Protein AF-A0A9D5XV48-F1 (afdb_monomer_lite)

Foldseek 3Di:
DPLVLLDDDPLLDLVDVVLSVLSNLLSVLLSCVLVCVVVVVFDDDLVLLVVLLVLSLLSLVLSLVLVLQLQVLCCVPVVNDVVLSVVSVVVSCCCNPPLSVVLSVLLSVCVVVVHPSVVSSVVVSVVSSCCSNPSSVVSSVVLVPDDPVVVVVSVVVSVVVCVVPPRDHRDSVSSVVSRVVD

Radius of gyration: 17.43 Å; chains: 1; bounding box: 46×34×48 Å

Structure (mmCIF, N/CA/C/O backbone):
data_AF-A0A9D5XV48-F1
#
_entry.id   AF-A0A9D5XV48-F1
#
loop_
_atom_site.group_PDB
_atom_site.id
_atom_site.type_symbol
_atom_site.label_atom_id
_atom_site.label_alt_id
_atom_site.label_comp_id
_atom_site.label_asym_id
_atom_site.label_entity_id
_atom_site.label_seq_id
_atom_site.pdbx_PDB_ins_code
_atom_site.Cartn_x
_atom_site.Cartn_y
_atom_site.Cartn_z
_atom_site.occupancy
_atom_site.B_iso_or_equiv
_atom_site.auth_seq_id
_atom_site.auth_comp_id
_atom_site.auth_asym_id
_atom_site.auth_atom_id
_atom_site.pdbx_PDB_model_num
ATOM 1 N N . MET A 1 1 ? 6.483 -13.731 -14.725 1.00 49.56 1 MET A N 1
ATOM 2 C CA . MET A 1 1 ? 5.524 -14.239 -13.720 1.00 49.56 1 MET A CA 1
ATOM 3 C C . MET A 1 1 ? 4.184 -14.432 -14.405 1.00 49.56 1 MET A C 1
ATOM 5 O O . MET A 1 1 ? 3.891 -13.623 -15.279 1.00 49.56 1 MET A O 1
ATOM 9 N N . PRO A 1 2 ? 3.390 -15.459 -14.070 1.00 46.50 2 PRO A N 1
ATOM 10 C CA . PRO A 1 2 ? 2.008 -15.507 -14.530 1.00 46.50 2 PRO A CA 1
ATOM 11 C C . PRO A 1 2 ? 1.232 -14.328 -13.914 1.00 46.50 2 PRO A C 1
ATOM 13 O O . PRO A 1 2 ? 1.340 -14.064 -12.716 1.00 46.50 2 PRO A O 1
ATOM 16 N N . THR A 1 3 ? 0.473 -13.622 -14.749 1.00 56.59 3 THR A N 1
ATOM 17 C CA . THR A 1 3 ? -0.313 -12.405 -14.454 1.00 56.59 3 THR A CA 1
ATOM 18 C C . THR A 1 3 ? -1.345 -12.586 -13.332 1.00 56.59 3 THR A C 1
ATOM 20 O O . THR A 1 3 ? -1.673 -11.632 -12.634 1.00 56.59 3 THR A O 1
ATOM 23 N N . ASN A 1 4 ? -1.788 -13.818 -13.061 1.00 60.22 4 ASN A N 1
ATOM 24 C CA . ASN A 1 4 ? -2.808 -14.109 -12.045 1.00 60.22 4 ASN A CA 1
ATOM 25 C C . ASN A 1 4 ? -2.402 -13.750 -10.603 1.00 60.22 4 ASN A C 1
ATOM 27 O O . ASN A 1 4 ? -3.275 -13.548 -9.765 1.00 60.22 4 ASN A O 1
ATOM 31 N N . ALA A 1 5 ? -1.103 -13.677 -10.283 1.00 63.09 5 ALA A N 1
ATOM 32 C CA . ALA A 1 5 ? -0.656 -13.384 -8.916 1.00 63.09 5 ALA A CA 1
ATOM 33 C C . ALA A 1 5 ? -0.891 -11.921 -8.494 1.00 63.09 5 ALA A C 1
ATOM 35 O O . ALA A 1 5 ? -0.980 -11.655 -7.299 1.00 63.09 5 ALA A O 1
ATOM 36 N N . LEU A 1 6 ? -1.010 -11.004 -9.459 1.00 81.12 6 LEU A N 1
ATOM 37 C CA . LEU A 1 6 ? -1.266 -9.575 -9.241 1.00 81.12 6 LEU A CA 1
ATOM 38 C C . LEU A 1 6 ? -2.755 -9.216 -9.349 1.00 81.12 6 LEU A C 1
ATOM 40 O O . LEU A 1 6 ? -3.121 -8.046 -9.351 1.00 81.12 6 LEU A O 1
ATOM 44 N N . VAL A 1 7 ? -3.642 -10.202 -9.457 1.00 84.88 7 VAL A N 1
ATOM 45 C CA . VAL A 1 7 ? -5.076 -9.937 -9.552 1.00 84.88 7 VAL A CA 1
ATOM 46 C C . VAL A 1 7 ? -5.646 -9.790 -8.147 1.00 84.88 7 VAL A C 1
ATOM 48 O O . VAL A 1 7 ? -5.636 -10.735 -7.356 1.00 84.88 7 VAL A O 1
ATOM 51 N N . TRP A 1 8 ? -6.164 -8.600 -7.839 1.00 92.12 8 TRP A N 1
ATOM 52 C CA . TRP A 1 8 ? -6.949 -8.397 -6.626 1.00 92.12 8 TRP A CA 1
ATOM 53 C C . TRP A 1 8 ? -8.224 -9.247 -6.688 1.00 92.12 8 TRP A C 1
ATOM 55 O O . TRP A 1 8 ? -8.909 -9.278 -7.712 1.00 92.12 8 TRP A O 1
ATOM 65 N N . 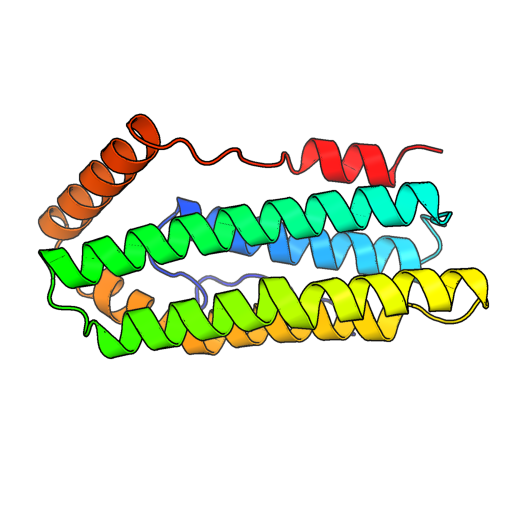THR A 1 9 ? -8.574 -9.901 -5.583 1.00 92.25 9 THR A N 1
ATOM 66 C CA . THR A 1 9 ? -9.793 -10.716 -5.454 1.00 92.25 9 THR A CA 1
ATOM 67 C C . THR A 1 9 ? -10.558 -10.310 -4.194 1.00 92.25 9 THR A C 1
ATOM 69 O O . THR A 1 9 ? -9.925 -9.787 -3.278 1.00 92.25 9 THR A O 1
ATOM 72 N N . PRO A 1 10 ? -11.884 -10.546 -4.102 1.00 94.38 10 PRO A N 1
ATOM 73 C CA . PRO A 1 10 ? -12.675 -10.191 -2.917 1.00 94.38 10 PRO A CA 1
ATOM 74 C C . PRO A 1 10 ? -12.125 -10.718 -1.587 1.00 94.38 10 PRO A C 1
ATOM 76 O O . PRO A 1 10 ? -12.368 -10.121 -0.549 1.00 94.38 10 PRO A O 1
ATOM 79 N N . GLN A 1 11 ? -11.348 -11.802 -1.616 1.00 93.50 11 GLN A N 1
ATOM 80 C CA . GLN A 1 11 ? -10.692 -12.392 -0.448 1.00 93.50 11 GLN A CA 1
ATOM 81 C C . GLN A 1 11 ? -9.530 -11.544 0.103 1.00 93.50 11 GLN A C 1
ATOM 83 O O . GLN A 1 11 ? -9.038 -11.835 1.186 1.00 93.50 11 GLN A O 1
ATOM 88 N N . LEU A 1 12 ? -9.079 -10.531 -0.643 1.00 95.19 12 LEU A N 1
ATOM 89 C CA . LEU A 1 12 ? -8.051 -9.561 -0.243 1.00 9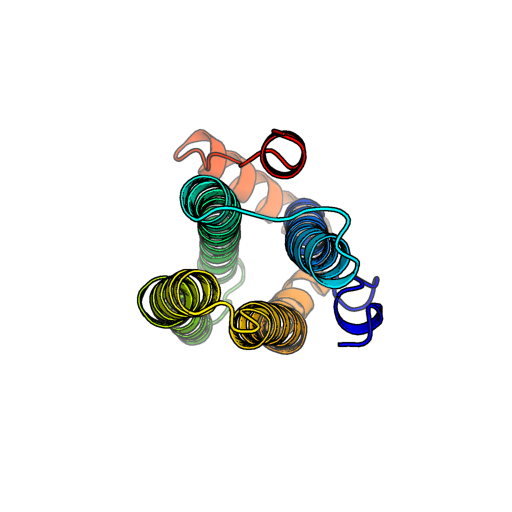5.19 12 LEU A CA 1
ATOM 90 C C . LEU A 1 12 ? -8.659 -8.230 0.224 1.00 95.19 12 LEU A C 1
ATOM 92 O O . LEU A 1 12 ? -7.962 -7.219 0.270 1.00 95.19 12 LEU A O 1
ATOM 96 N N . SER A 1 13 ? -9.970 -8.206 0.473 1.00 97.38 13 SER A N 1
ATOM 97 C CA . SER A 1 13 ? -10.661 -7.038 1.008 1.00 97.38 13 SER A CA 1
ATOM 98 C C . SER A 1 13 ? -10.226 -6.780 2.442 1.00 97.38 13 SER A C 1
ATOM 100 O O . SER A 1 13 ? -10.356 -7.663 3.287 1.00 97.38 13 SER A O 1
ATOM 102 N N . VAL A 1 14 ? -9.835 -5.542 2.735 1.00 97.62 14 VAL A N 1
ATOM 103 C CA . VAL A 1 14 ? -9.645 -5.070 4.117 1.00 97.62 14 VAL A CA 1
ATOM 104 C C . VAL A 1 14 ? -10.895 -4.397 4.692 1.00 97.62 14 VAL A C 1
ATOM 106 O O . VAL A 1 14 ? -10.865 -3.799 5.765 1.00 97.62 14 VAL A O 1
ATOM 109 N N . HIS A 1 15 ? -12.020 -4.503 3.975 1.00 96.56 15 HIS A N 1
ATOM 110 C CA . HIS A 1 15 ? -13.336 -3.972 4.347 1.00 96.56 15 HIS A CA 1
ATOM 111 C C . HIS A 1 15 ? -13.373 -2.442 4.485 1.00 96.56 15 HIS A C 1
ATOM 113 O O . HIS A 1 15 ? -14.245 -1.882 5.157 1.00 96.56 15 HIS A O 1
ATOM 119 N N . LEU A 1 16 ? -12.445 -1.774 3.796 1.00 95.56 16 LEU A N 1
ATOM 120 C CA . LEU A 1 16 ? -12.375 -0.331 3.617 1.00 95.56 16 LEU A CA 1
ATOM 121 C C . LEU A 1 16 ? -12.195 -0.036 2.127 1.00 95.56 16 LEU A C 1
ATOM 123 O O . LEU A 1 16 ? -11.097 -0.164 1.587 1.00 95.56 16 LEU A O 1
ATOM 127 N N . ASP A 1 17 ? -13.270 0.407 1.471 1.00 94.44 17 ASP A N 1
ATOM 128 C CA . ASP A 1 17 ? -13.317 0.600 0.015 1.00 94.44 17 ASP A CA 1
ATOM 129 C C . ASP A 1 17 ? -12.158 1.439 -0.545 1.00 94.44 17 ASP A C 1
ATOM 131 O O . ASP A 1 17 ? -11.707 1.210 -1.667 1.00 94.44 17 ASP A O 1
ATOM 135 N N . TYR A 1 18 ? -11.683 2.435 0.205 1.00 92.69 18 TYR A N 1
ATOM 136 C CA . TYR A 1 18 ? -10.587 3.299 -0.228 1.00 92.69 18 TYR A CA 1
ATOM 137 C C . TYR A 1 18 ? -9.226 2.582 -0.210 1.00 92.69 18 TYR A C 1
ATOM 139 O O . TYR A 1 18 ? -8.470 2.744 -1.169 1.00 92.69 18 TYR A O 1
ATOM 147 N N . LEU A 1 19 ? -8.940 1.742 0.793 1.00 95.31 19 LEU A N 1
ATOM 148 C CA . LEU A 1 19 ? -7.727 0.913 0.820 1.00 95.31 19 LEU A CA 1
ATOM 149 C C . LEU A 1 19 ? -7.801 -0.188 -0.239 1.00 95.31 19 LEU A C 1
ATOM 151 O O . LEU A 1 19 ? -6.853 -0.376 -0.994 1.00 95.31 19 LEU A O 1
ATOM 155 N N . ASP A 1 20 ? -8.961 -0.825 -0.415 1.00 96.75 20 ASP A N 1
ATOM 156 C CA . ASP A 1 20 ? -9.143 -1.836 -1.463 1.00 96.75 20 ASP A CA 1
ATOM 157 C C . ASP A 1 20 ? -8.946 -1.257 -2.870 1.00 96.75 20 ASP A C 1
ATOM 159 O O . ASP A 1 20 ? -8.377 -1.902 -3.757 1.00 96.75 20 ASP A O 1
ATOM 163 N N . ARG A 1 21 ? -9.387 -0.015 -3.104 1.00 93.25 21 ARG A N 1
ATOM 164 C CA . ARG A 1 21 ? -9.107 0.703 -4.356 1.00 93.25 21 ARG A CA 1
ATOM 165 C C . ARG A 1 21 ? -7.616 0.994 -4.518 1.00 93.25 21 ARG A C 1
ATOM 167 O O . ARG A 1 21 ? -7.117 0.873 -5.640 1.00 93.25 21 ARG A O 1
ATOM 174 N N . GLN A 1 22 ? -6.902 1.331 -3.443 1.00 93.56 22 GLN A N 1
ATOM 175 C CA . GLN A 1 22 ? -5.450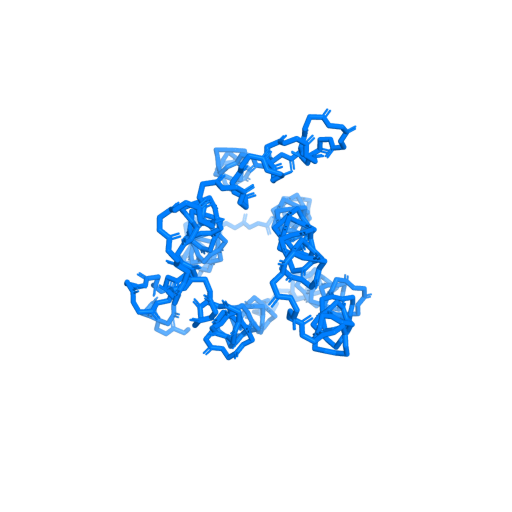 1.509 -3.491 1.00 93.56 22 GLN A CA 1
ATOM 176 C C . GLN A 1 22 ? -4.719 0.184 -3.771 1.00 93.56 22 GLN A C 1
ATOM 178 O O . GLN A 1 22 ? -3.890 0.155 -4.681 1.00 93.56 22 GLN A O 1
ATOM 183 N N . HIS A 1 23 ? -5.109 -0.927 -3.134 1.00 95.50 23 HIS A N 1
ATOM 184 C CA . HIS A 1 23 ? -4.590 -2.276 -3.413 1.00 95.50 23 HIS A CA 1
ATOM 185 C C . HIS A 1 23 ? -4.777 -2.681 -4.877 1.00 95.50 23 HIS A C 1
ATOM 187 O O . HIS A 1 23 ? -3.844 -3.129 -5.545 1.00 95.50 23 HIS A O 1
ATOM 193 N N . ARG A 1 24 ? -5.981 -2.492 -5.427 1.00 93.56 24 ARG A N 1
ATOM 194 C CA . ARG A 1 24 ? -6.245 -2.770 -6.849 1.00 93.56 24 ARG A CA 1
ATOM 195 C C . ARG A 1 24 ? -5.361 -1.926 -7.758 1.00 93.56 24 ARG A C 1
ATOM 197 O O . ARG A 1 24 ? -4.849 -2.437 -8.751 1.00 93.56 24 ARG A O 1
ATOM 204 N N . SER A 1 25 ? -5.192 -0.651 -7.420 1.00 91.38 25 SER A N 1
ATOM 205 C CA . SER A 1 25 ? -4.414 0.288 -8.224 1.00 91.38 25 SER A CA 1
ATOM 206 C C . SER A 1 25 ? -2.934 -0.082 -8.227 1.00 91.38 25 SER A C 1
ATOM 208 O O . SER A 1 25 ? -2.363 -0.210 -9.305 1.00 91.38 25 SER A O 1
ATOM 210 N N . ILE A 1 26 ? -2.322 -0.343 -7.067 1.00 92.69 26 ILE A N 1
ATOM 211 C CA . ILE A 1 26 ? -0.895 -0.680 -6.991 1.00 92.69 26 ILE A CA 1
ATOM 212 C C . ILE A 1 26 ? -0.570 -1.996 -7.696 1.00 92.69 26 ILE A C 1
ATOM 214 O O . ILE A 1 26 ? 0.380 -2.072 -8.476 1.00 92.69 26 ILE A O 1
ATOM 218 N N . LEU A 1 27 ? -1.420 -3.010 -7.519 1.00 93.12 27 LEU A N 1
ATOM 219 C CA . LEU A 1 27 ? -1.269 -4.279 -8.217 1.00 93.12 27 LEU A CA 1
ATOM 220 C C . LEU A 1 27 ? -1.419 -4.101 -9.734 1.00 93.12 27 LEU A C 1
ATOM 222 O O . LEU A 1 27 ? -0.638 -4.669 -10.501 1.00 93.12 27 LEU A O 1
ATOM 226 N N . LYS A 1 28 ? -2.364 -3.259 -10.177 1.00 91.06 28 LYS A N 1
ATOM 227 C CA . LYS A 1 28 ? -2.549 -2.962 -11.601 1.00 91.06 28 LYS A CA 1
ATOM 228 C C . LYS A 1 28 ? -1.388 -2.165 -12.194 1.00 91.06 28 LYS A C 1
ATOM 230 O O . LYS A 1 28 ? -0.991 -2.448 -13.321 1.00 91.06 28 LYS A O 1
ATOM 235 N N . LEU A 1 29 ? -0.829 -1.205 -11.459 1.00 91.06 29 LEU A N 1
ATOM 236 C CA . LEU A 1 29 ? 0.353 -0.438 -11.866 1.00 91.06 29 LEU A CA 1
ATOM 237 C C . LEU A 1 29 ? 1.536 -1.372 -12.152 1.00 91.06 29 LEU A C 1
ATOM 239 O O . LEU A 1 29 ? 2.149 -1.298 -13.218 1.00 91.06 29 LEU A O 1
ATOM 243 N N . ILE A 1 30 ? 1.807 -2.299 -11.230 1.00 92.06 30 ILE A N 1
ATOM 244 C CA . ILE A 1 30 ? 2.887 -3.286 -11.359 1.00 92.06 30 ILE A CA 1
ATOM 245 C C . ILE A 1 30 ? 2.628 -4.233 -12.540 1.00 92.06 30 ILE A C 1
ATOM 247 O O . ILE A 1 30 ? 3.539 -4.495 -13.327 1.00 92.06 30 ILE A O 1
ATOM 251 N N . ASP A 1 31 ? 1.392 -4.718 -12.696 1.00 91.50 31 ASP A N 1
ATOM 252 C CA . ASP A 1 31 ? 0.982 -5.593 -13.802 1.00 91.50 31 ASP A CA 1
ATOM 253 C C . ASP A 1 31 ? 1.146 -4.919 -15.174 1.00 91.50 31 ASP A C 1
ATOM 255 O O . ASP A 1 31 ? 1.714 -5.511 -16.096 1.00 91.50 31 ASP A O 1
ATOM 259 N N . VAL A 1 32 ? 0.705 -3.663 -15.306 1.00 90.50 32 VAL A N 1
ATOM 260 C CA . VAL A 1 32 ? 0.845 -2.871 -16.539 1.00 90.50 32 VAL A CA 1
ATOM 261 C C . VAL A 1 32 ? 2.314 -2.627 -16.858 1.00 90.50 32 VAL A C 1
ATOM 263 O O . VAL A 1 32 ? 2.728 -2.854 -17.996 1.00 90.50 32 VAL A O 1
ATOM 266 N N . TRP A 1 33 ? 3.117 -2.217 -15.870 1.00 90.06 33 TRP A N 1
ATOM 267 C CA . TRP A 1 33 ? 4.553 -2.020 -16.067 1.00 90.06 33 TRP A CA 1
ATOM 268 C C . TRP A 1 33 ? 5.214 -3.307 -16.568 1.00 90.06 33 TRP A C 1
ATOM 270 O O . TRP A 1 33 ? 5.876 -3.310 -17.611 1.00 90.06 33 TRP A O 1
ATOM 280 N N . TRP A 1 34 ? 4.988 -4.419 -15.871 1.00 87.88 34 TRP A N 1
ATOM 281 C CA . TRP A 1 34 ? 5.562 -5.711 -16.229 1.00 87.88 34 TRP A CA 1
ATOM 282 C C . TRP A 1 34 ? 5.147 -6.151 -17.637 1.00 87.88 34 TRP A C 1
ATOM 284 O O . TRP A 1 34 ? 5.993 -6.492 -18.461 1.00 87.88 34 TRP A O 1
ATOM 294 N N . THR A 1 35 ? 3.851 -6.119 -17.939 1.00 88.44 35 THR A N 1
ATOM 295 C CA . THR A 1 35 ? 3.311 -6.634 -19.203 1.00 88.44 35 THR A CA 1
ATOM 296 C C . THR A 1 35 ? 3.776 -5.810 -20.403 1.00 88.44 35 THR A C 1
ATOM 298 O O . THR A 1 35 ? 4.198 -6.383 -21.412 1.00 88.44 35 THR A O 1
ATOM 301 N N . ARG A 1 36 ? 3.777 -4.476 -20.295 1.00 88.50 36 ARG A N 1
ATOM 302 C CA . ARG A 1 36 ? 4.194 -3.582 -21.390 1.00 88.50 36 ARG A CA 1
ATOM 303 C C . ARG A 1 36 ? 5.691 -3.633 -21.669 1.00 88.50 36 ARG A C 1
ATOM 305 O O . ARG A 1 36 ? 6.108 -3.570 -22.821 1.00 88.50 36 ARG A O 1
ATOM 312 N N . THR A 1 37 ? 6.506 -3.791 -20.628 1.00 85.00 37 THR A N 1
ATOM 313 C CA . THR A 1 37 ? 7.958 -3.949 -20.803 1.00 85.00 37 THR A CA 1
ATOM 314 C C . THR A 1 37 ? 8.321 -5.336 -21.329 1.00 85.00 37 THR A C 1
ATOM 316 O O . THR A 1 37 ? 9.154 -5.444 -22.226 1.00 85.00 37 THR A O 1
ATOM 319 N N . LYS A 1 38 ? 7.670 -6.405 -20.846 1.00 84.38 38 LYS A N 1
ATOM 320 C CA . LYS A 1 38 ? 7.971 -7.783 -21.272 1.00 84.38 38 LYS A CA 1
ATOM 321 C C . LYS A 1 38 ? 7.507 -8.094 -22.697 1.00 84.38 38 LYS A C 1
ATOM 323 O O . LYS A 1 38 ? 8.185 -8.843 -23.392 1.00 84.38 38 LYS A O 1
ATOM 328 N N . SER A 1 39 ? 6.374 -7.537 -23.127 1.00 85.56 39 SER A N 1
ATOM 329 C CA . SER A 1 39 ? 5.874 -7.678 -24.506 1.00 85.56 39 SER A CA 1
ATOM 330 C C . SER A 1 39 ? 6.672 -6.859 -25.526 1.00 85.56 39 SER A C 1
ATOM 332 O O . SER A 1 39 ? 6.553 -7.095 -26.725 1.00 85.56 39 SER A O 1
ATOM 334 N N . GLY A 1 40 ? 7.482 -5.902 -25.062 1.00 83.31 40 GLY A N 1
ATOM 335 C CA . GLY A 1 40 ? 8.184 -4.954 -25.920 1.00 83.31 40 GLY A CA 1
ATOM 336 C C . GLY A 1 40 ? 7.303 -3.819 -26.452 1.00 83.31 40 GLY A C 1
ATOM 337 O O . GLY A 1 40 ? 7.806 -3.022 -27.239 1.00 83.31 40 GLY A O 1
ATOM 338 N N . GLU A 1 41 ? 6.038 -3.720 -26.013 1.00 84.69 41 GLU A N 1
ATOM 339 C CA . GLU A 1 41 ? 5.131 -2.598 -26.314 1.00 84.69 41 GLU A CA 1
ATOM 340 C C . GLU A 1 41 ? 5.762 -1.260 -25.911 1.00 84.69 41 GLU A C 1
ATOM 342 O O . GLU A 1 41 ? 5.671 -0.279 -26.645 1.00 84.69 41 GLU A O 1
ATOM 347 N N . VAL A 1 42 ? 6.459 -1.235 -24.769 1.00 83.00 42 VAL A N 1
ATOM 348 C CA . VAL A 1 42 ? 7.171 -0.055 -24.273 1.00 83.00 42 VAL A CA 1
ATOM 349 C C . VAL A 1 42 ? 8.632 -0.390 -23.991 1.00 83.00 42 VAL A C 1
ATOM 351 O O . VAL A 1 42 ? 8.946 -1.334 -23.264 1.00 83.00 42 VAL A O 1
ATOM 354 N N . ARG A 1 43 ? 9.542 0.449 -24.501 1.00 82.31 43 ARG A N 1
ATOM 355 C CA . ARG A 1 43 ? 10.957 0.476 -24.105 1.00 82.31 43 ARG A CA 1
ATOM 356 C C . ARG A 1 43 ? 11.239 1.754 -23.326 1.00 82.31 43 ARG A C 1
ATOM 358 O O . ARG A 1 43 ? 11.148 2.850 -23.869 1.00 82.31 43 ARG A O 1
ATOM 365 N N . LEU A 1 44 ? 11.582 1.613 -22.049 1.00 82.69 44 LEU A N 1
ATOM 366 C CA . LEU A 1 44 ? 11.857 2.749 -21.172 1.00 82.69 44 LEU A CA 1
ATOM 367 C C . LEU A 1 44 ? 13.350 3.084 -21.199 1.00 82.69 44 LEU A C 1
ATOM 369 O O . LEU A 1 44 ? 14.187 2.251 -20.858 1.00 82.69 44 LEU A O 1
ATOM 373 N N . ASN A 1 45 ? 13.686 4.322 -21.559 1.00 85.25 45 ASN A N 1
ATOM 374 C CA . ASN A 1 45 ? 15.014 4.865 -21.280 1.00 85.25 45 ASN A CA 1
ATOM 375 C C . ASN A 1 45 ? 15.157 5.191 -19.778 1.00 85.25 45 ASN A C 1
ATOM 377 O O . 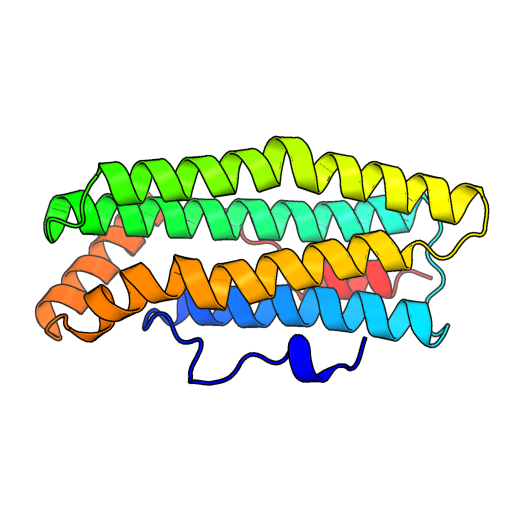ASN A 1 45 ? 14.171 5.225 -19.038 1.00 85.25 45 ASN A O 1
ATOM 381 N N . LYS A 1 46 ? 16.384 5.476 -19.323 1.00 84.62 46 LYS A N 1
ATOM 382 C CA . LYS A 1 46 ? 16.685 5.774 -17.909 1.00 84.62 46 LYS A CA 1
ATOM 383 C C . LYS A 1 46 ? 15.798 6.878 -17.316 1.00 84.62 46 LYS A C 1
ATOM 385 O O . LYS A 1 46 ? 15.339 6.752 -16.184 1.00 84.62 46 LYS A O 1
ATOM 390 N N . THR A 1 47 ? 15.541 7.949 -18.065 1.00 87.56 47 THR A N 1
ATOM 391 C CA . THR A 1 47 ? 14.725 9.079 -17.596 1.00 87.56 47 THR A CA 1
ATOM 392 C C . THR A 1 47 ? 13.274 8.666 -17.373 1.00 87.56 47 THR A C 1
ATOM 394 O O . THR A 1 47 ? 12.728 8.915 -16.301 1.00 87.56 47 THR A O 1
ATOM 397 N N . ARG A 1 48 ? 12.655 7.991 -18.349 1.00 86.88 48 ARG A N 1
ATOM 398 C CA . ARG A 1 48 ? 11.270 7.508 -18.236 1.00 86.88 48 ARG A CA 1
ATOM 399 C C . ARG A 1 48 ? 11.127 6.462 -17.139 1.00 86.88 48 ARG A C 1
ATOM 401 O O . ARG A 1 48 ? 10.183 6.520 -16.364 1.00 86.88 48 ARG A O 1
ATOM 408 N N . LEU A 1 49 ? 12.098 5.563 -17.019 1.00 87.38 49 LEU A N 1
ATOM 409 C CA . LEU A 1 49 ? 12.144 4.571 -15.951 1.00 87.38 49 LEU A CA 1
ATOM 410 C C . LEU A 1 49 ? 12.125 5.217 -14.562 1.00 87.38 49 LEU A C 1
ATOM 412 O O . LEU A 1 49 ? 11.370 4.785 -13.696 1.00 87.38 49 LEU A O 1
ATOM 416 N N . ASN A 1 50 ? 12.927 6.267 -14.364 1.00 90.06 50 ASN A N 1
ATOM 417 C CA . ASN A 1 50 ? 12.945 7.010 -13.108 1.00 90.06 50 ASN A CA 1
ATOM 418 C C . ASN A 1 50 ? 11.590 7.655 -12.813 1.00 90.06 50 ASN A C 1
ATOM 420 O O . ASN A 1 50 ? 11.137 7.564 -11.679 1.00 90.06 50 ASN A O 1
ATOM 424 N N . LYS A 1 51 ? 10.924 8.247 -13.814 1.00 90.88 51 LYS A N 1
ATOM 425 C CA . LYS A 1 51 ? 9.575 8.806 -13.638 1.00 90.88 51 LYS A CA 1
ATOM 426 C C . LYS A 1 51 ? 8.555 7.726 -13.251 1.00 90.88 51 LYS A C 1
ATOM 428 O O . LYS A 1 51 ? 7.826 7.891 -12.283 1.00 90.88 51 LYS A O 1
ATOM 433 N N . VAL A 1 52 ? 8.524 6.604 -13.977 1.00 90.62 52 VAL A N 1
ATOM 434 C CA . VAL A 1 52 ? 7.605 5.480 -13.708 1.00 90.62 52 VAL A CA 1
ATOM 435 C C . VAL A 1 52 ? 7.834 4.911 -12.307 1.00 90.62 52 VAL A C 1
ATOM 437 O O . VAL A 1 52 ? 6.877 4.677 -11.568 1.00 90.62 52 VAL A O 1
ATOM 440 N N . PHE A 1 53 ? 9.099 4.721 -11.920 1.00 92.06 53 PHE A N 1
ATOM 441 C CA . PHE A 1 53 ? 9.447 4.260 -10.581 1.00 92.06 53 PHE A CA 1
ATOM 442 C C . PHE A 1 53 ? 9.050 5.278 -9.508 1.00 92.06 53 PHE A C 1
ATOM 444 O O . PHE A 1 53 ? 8.500 4.882 -8.486 1.00 92.06 53 PHE A O 1
ATOM 451 N N . ASP A 1 54 ? 9.298 6.571 -9.728 1.00 92.00 54 ASP A N 1
ATOM 452 C CA . ASP A 1 54 ? 8.922 7.625 -8.782 1.00 92.00 54 ASP A CA 1
ATOM 453 C C . ASP A 1 54 ? 7.408 7.653 -8.547 1.00 92.00 54 ASP A C 1
ATOM 455 O O . ASP A 1 54 ? 6.965 7.688 -7.403 1.00 92.00 54 ASP A O 1
ATOM 459 N N . LEU A 1 55 ? 6.604 7.512 -9.603 1.00 92.12 55 LEU A N 1
ATOM 460 C CA . LEU A 1 55 ? 5.147 7.417 -9.482 1.00 92.12 55 LEU A CA 1
ATOM 461 C C . LEU A 1 55 ? 4.715 6.185 -8.677 1.00 92.12 55 LEU A C 1
ATOM 463 O O . LEU A 1 55 ? 3.871 6.305 -7.787 1.00 92.12 55 LEU A O 1
ATOM 467 N N . LEU A 1 56 ? 5.323 5.020 -8.929 1.00 92.44 56 LEU A N 1
ATOM 468 C CA . LEU A 1 56 ? 5.078 3.807 -8.141 1.00 92.44 56 LEU A CA 1
ATOM 469 C C . LEU A 1 56 ? 5.455 4.007 -6.664 1.00 92.44 56 LEU A C 1
ATOM 471 O O . LEU A 1 56 ? 4.717 3.599 -5.765 1.00 92.44 56 LEU A O 1
ATOM 475 N N . ASN A 1 57 ? 6.604 4.631 -6.412 1.00 93.56 57 ASN A N 1
ATOM 476 C CA . ASN A 1 57 ? 7.132 4.865 -5.076 1.00 93.56 57 ASN A CA 1
ATOM 477 C C . ASN A 1 57 ? 6.293 5.886 -4.299 1.00 93.56 57 ASN A C 1
ATOM 479 O O . ASN A 1 57 ? 5.995 5.672 -3.129 1.00 93.56 57 ASN A O 1
ATOM 483 N N . ARG A 1 58 ? 5.858 6.969 -4.945 1.00 92.69 58 ARG A N 1
ATOM 484 C CA . ARG A 1 58 ? 4.946 7.953 -4.353 1.00 92.69 58 ARG A CA 1
ATOM 485 C C . ARG A 1 58 ? 3.599 7.319 -4.020 1.00 92.69 58 ARG A C 1
ATOM 487 O O . ARG A 1 58 ? 3.135 7.485 -2.898 1.00 92.69 58 ARG A O 1
ATOM 494 N N . PHE A 1 59 ? 3.020 6.535 -4.933 1.00 92.94 59 PHE A N 1
ATOM 495 C CA . PHE A 1 59 ? 1.781 5.801 -4.655 1.00 92.94 59 PHE A CA 1
ATOM 496 C C . PHE A 1 59 ? 1.943 4.850 -3.460 1.00 92.94 59 PHE A C 1
ATOM 498 O O . PHE A 1 59 ? 1.092 4.808 -2.576 1.00 92.94 59 PHE A O 1
ATOM 505 N N . THR A 1 60 ? 3.061 4.117 -3.414 1.00 94.38 60 THR A N 1
ATOM 506 C CA . THR A 1 60 ? 3.414 3.228 -2.298 1.00 94.38 60 THR A CA 1
ATOM 507 C C . THR A 1 60 ? 3.432 3.993 -0.978 1.00 94.38 60 THR A C 1
ATOM 509 O O . THR A 1 60 ? 2.743 3.608 -0.045 1.00 94.38 60 THR A O 1
ATOM 512 N N . GLN A 1 61 ? 4.168 5.104 -0.900 1.00 94.31 61 GLN A N 1
ATOM 513 C CA . GLN A 1 61 ? 4.265 5.900 0.327 1.00 94.31 61 GLN A CA 1
ATOM 514 C C . GLN A 1 61 ? 2.896 6.388 0.812 1.00 94.31 61 GLN A C 1
ATOM 516 O O . GLN A 1 61 ? 2.585 6.246 1.988 1.00 94.31 61 GLN A O 1
ATOM 521 N N . GLN A 1 62 ? 2.067 6.887 -0.103 1.00 93.38 62 GLN A N 1
ATOM 522 C CA . GLN A 1 62 ? 0.737 7.420 0.202 1.00 93.38 62 GLN A CA 1
ATOM 523 C C . GLN A 1 62 ? -0.225 6.350 0.723 1.00 93.38 62 GLN A C 1
ATOM 525 O O . GLN A 1 62 ? -1.013 6.609 1.629 1.00 93.38 62 GLN A O 1
ATOM 530 N N . HIS A 1 63 ? -0.176 5.153 0.138 1.00 95.75 63 HIS A N 1
ATOM 531 C CA . HIS A 1 63 ? -0.978 4.028 0.601 1.00 95.75 63 HIS A CA 1
ATOM 532 C C . HIS A 1 63 ? -0.586 3.618 2.022 1.00 95.75 63 HIS A C 1
ATOM 534 O O . HIS A 1 63 ? -1.438 3.601 2.907 1.00 95.75 63 HIS A O 1
ATOM 540 N N . LEU A 1 64 ? 0.710 3.377 2.238 1.00 96.88 64 LEU A N 1
ATOM 541 C CA . LEU A 1 64 ? 1.223 2.938 3.533 1.00 96.88 64 LEU A CA 1
ATOM 542 C C . LEU A 1 64 ? 0.976 3.999 4.618 1.00 96.88 64 LEU A C 1
ATOM 544 O O . LEU A 1 64 ? 0.648 3.658 5.745 1.00 96.88 64 LEU A O 1
ATOM 548 N N . GLU A 1 65 ? 1.072 5.291 4.291 1.00 96.31 65 GLU A N 1
ATOM 549 C CA . GLU A 1 65 ? 0.738 6.373 5.225 1.00 96.31 65 GLU A CA 1
ATOM 550 C C . GLU A 1 65 ? -0.745 6.349 5.635 1.00 96.31 65 GLU A C 1
ATOM 552 O O . GLU A 1 65 ? -1.070 6.477 6.817 1.00 96.31 65 GLU A O 1
ATOM 557 N N . LEU A 1 66 ? -1.662 6.163 4.679 1.00 96.56 66 LEU A N 1
ATOM 558 C CA . LEU A 1 66 ? -3.094 6.089 4.976 1.00 96.56 66 LEU A CA 1
ATOM 559 C C . LEU A 1 66 ? -3.424 4.875 5.851 1.00 96.56 66 LEU A C 1
ATOM 561 O O . LEU A 1 66 ? -4.193 4.986 6.806 1.00 96.56 66 LEU A O 1
ATOM 565 N N . GLU A 1 67 ? -2.831 3.731 5.539 1.00 97.88 67 GLU A N 1
ATOM 566 C CA . GLU A 1 67 ? -2.967 2.503 6.313 1.00 97.88 67 GLU A CA 1
ATOM 567 C C . GLU A 1 67 ? -2.446 2.661 7.745 1.00 97.88 67 GLU A C 1
ATOM 569 O O . GLU A 1 67 ? -3.147 2.328 8.702 1.00 97.88 67 GLU A O 1
ATOM 574 N N . GLU A 1 68 ? -1.273 3.268 7.926 1.00 98.06 68 GLU A N 1
ATOM 575 C CA . GLU A 1 68 ? -0.703 3.546 9.247 1.00 98.06 68 GLU A CA 1
ATOM 576 C C . GLU A 1 68 ? -1.600 4.459 10.097 1.00 98.06 68 GLU A C 1
ATOM 578 O O . GLU A 1 68 ? -1.693 4.279 11.318 1.00 98.06 68 GLU A O 1
ATOM 583 N N . ARG A 1 69 ? -2.303 5.412 9.469 1.00 97.06 69 ARG A N 1
ATOM 584 C CA . ARG A 1 69 ? -3.312 6.241 10.148 1.00 97.06 69 ARG A CA 1
ATOM 585 C C . ARG A 1 69 ? -4.532 5.427 10.556 1.00 97.06 69 ARG A C 1
ATOM 587 O O . ARG A 1 69 ? -5.014 5.585 11.676 1.00 97.06 69 ARG A O 1
ATOM 594 N N . VAL A 1 70 ? -5.031 4.555 9.677 1.00 97.75 70 VAL A N 1
ATOM 595 C CA . VAL A 1 70 ? -6.141 3.646 10.004 1.00 97.75 70 VAL A CA 1
ATOM 596 C C . VAL A 1 70 ? -5.759 2.764 11.191 1.00 97.75 70 VAL A C 1
ATOM 598 O O . VAL A 1 70 ? -6.510 2.707 12.161 1.00 97.75 70 VAL A O 1
ATOM 601 N N . LEU A 1 71 ? -4.575 2.153 11.166 1.00 98.00 71 LEU A N 1
ATOM 602 C CA . LEU A 1 71 ? -4.052 1.327 12.254 1.00 98.00 71 LEU A CA 1
ATOM 603 C C . LEU A 1 71 ? -3.957 2.089 13.582 1.00 98.00 71 LEU A C 1
ATOM 605 O O . LEU A 1 71 ? -4.382 1.571 14.615 1.00 98.00 71 LEU A O 1
ATOM 609 N N . GLY A 1 72 ? -3.473 3.335 13.560 1.00 97.62 72 GLY A N 1
ATOM 610 C CA . GLY A 1 72 ? -3.464 4.201 14.743 1.00 97.62 72 GLY A CA 1
ATOM 611 C C . GLY A 1 72 ? -4.869 4.430 15.309 1.00 97.62 72 GLY A C 1
ATOM 612 O O . GLY A 1 72 ? -5.102 4.248 16.503 1.00 97.62 72 GLY A O 1
ATOM 613 N N . LEU A 1 73 ? -5.842 4.726 14.444 1.00 97.00 73 LEU A N 1
ATOM 614 C CA . LEU A 1 73 ? -7.237 4.901 14.853 1.00 97.00 73 LEU A CA 1
ATOM 615 C C . LEU A 1 73 ? -7.858 3.607 15.403 1.00 97.00 73 LEU A C 1
ATOM 617 O O . LEU A 1 73 ? -8.650 3.671 16.345 1.00 97.00 73 LEU A O 1
ATOM 621 N N . LEU A 1 74 ? -7.510 2.442 14.845 1.00 96.56 74 LEU A N 1
ATOM 622 C CA . LEU A 1 74 ? -7.936 1.143 15.374 1.00 96.56 74 LEU A CA 1
ATOM 623 C C . LEU A 1 74 ? -7.373 0.910 16.784 1.00 96.56 74 LEU A C 1
ATOM 625 O O . LEU A 1 74 ? -8.114 0.471 17.667 1.00 96.56 74 LEU A O 1
ATOM 629 N N . ALA A 1 75 ? -6.106 1.249 17.028 1.00 96.50 75 ALA A N 1
ATOM 630 C CA . ALA A 1 75 ? -5.499 1.121 18.352 1.00 96.50 75 ALA A CA 1
ATOM 631 C C . ALA A 1 75 ? -6.164 2.042 19.383 1.00 96.50 75 ALA A C 1
ATOM 633 O O . ALA A 1 75 ? -6.568 1.597 20.458 1.00 96.50 75 ALA A O 1
ATOM 634 N N . GLU A 1 76 ? -6.377 3.308 19.027 1.00 94.19 76 GLU A N 1
ATOM 635 C CA . GLU A 1 76 ? -6.984 4.302 19.915 1.00 94.19 76 GLU A CA 1
ATOM 636 C C . GLU A 1 76 ? -8.458 4.030 20.245 1.00 94.19 76 GLU A C 1
ATOM 638 O O . GLU A 1 76 ? -8.927 4.394 21.324 1.00 94.19 76 GLU A O 1
ATOM 643 N N . GLN A 1 77 ? -9.231 3.488 19.298 1.00 87.31 77 GLN A N 1
ATOM 644 C CA . GLN A 1 77 ? -10.694 3.406 19.420 1.00 87.31 77 GLN A CA 1
ATOM 645 C C . GLN A 1 77 ? -11.213 2.010 19.739 1.00 87.31 77 GLN A C 1
ATOM 647 O O . GLN A 1 77 ? -12.295 1.892 20.312 1.00 87.31 77 GLN A O 1
ATOM 652 N N . LEU A 1 78 ? -10.488 0.979 19.312 1.00 88.81 78 LEU A N 1
ATOM 653 C CA . LEU A 1 78 ? -10.954 -0.407 19.312 1.00 88.81 78 LEU A CA 1
ATOM 654 C C . LEU A 1 78 ? -9.971 -1.341 20.024 1.00 88.81 78 LEU A C 1
ATOM 656 O O . LEU A 1 78 ? -10.181 -2.549 20.042 1.00 88.81 78 LEU A O 1
ATOM 660 N N . GLY A 1 79 ? -8.914 -0.785 20.628 1.00 89.62 79 GLY A N 1
ATOM 661 C CA . GLY A 1 79 ? -7.938 -1.548 21.397 1.00 89.62 79 GLY A CA 1
ATOM 662 C C . GLY A 1 79 ? -7.094 -2.485 20.540 1.00 89.62 79 GLY A C 1
ATOM 663 O O . GLY A 1 79 ? -6.614 -3.495 21.051 1.00 89.62 79 GLY A O 1
ATOM 664 N N . TYR A 1 80 ? -6.923 -2.180 19.246 1.00 94.31 80 TYR A N 1
ATOM 665 C CA . TYR A 1 80 ? -5.965 -2.915 18.426 1.00 94.31 80 TYR A CA 1
ATOM 666 C C . TYR A 1 80 ? -4.561 -2.774 19.044 1.00 94.31 80 TYR A C 1
ATOM 668 O O . TYR A 1 80 ? -4.182 -1.659 19.411 1.00 94.31 80 TYR A O 1
ATOM 676 N N . PRO A 1 81 ? -3.800 -3.866 19.227 1.00 96.62 81 PRO A N 1
ATOM 677 C CA . PRO A 1 81 ? -2.573 -3.800 20.012 1.00 96.62 81 PRO A CA 1
ATOM 678 C C . PRO A 1 81 ? -1.538 -2.842 19.401 1.00 96.62 81 PRO A C 1
ATOM 680 O O . PRO A 1 81 ? -1.196 -2.948 18.222 1.00 96.62 81 PRO A O 1
ATOM 683 N N . TYR A 1 82 ? -1.036 -1.895 20.202 1.00 95.81 82 TYR A N 1
ATOM 684 C CA . TYR A 1 82 ? -0.061 -0.894 19.744 1.00 95.81 82 TYR A CA 1
ATOM 685 C C . TYR A 1 82 ? 1.242 -1.530 19.244 1.00 95.81 82 TYR A C 1
ATOM 687 O O . TYR A 1 82 ? 1.792 -1.081 18.247 1.00 95.81 82 TYR A O 1
ATOM 695 N N . ASP A 1 83 ? 1.687 -2.623 19.861 1.00 96.94 83 ASP A N 1
ATOM 696 C CA . ASP A 1 83 ? 2.843 -3.409 19.415 1.00 96.94 83 ASP A CA 1
ATOM 697 C C . ASP A 1 83 ? 2.644 -4.010 18.012 1.00 96.94 83 ASP A C 1
ATOM 699 O O . ASP A 1 83 ? 3.581 -4.075 17.214 1.00 96.94 83 ASP A O 1
ATOM 703 N N . THR A 1 84 ? 1.411 -4.397 17.677 1.00 95.75 84 THR A N 1
ATOM 704 C CA . THR A 1 84 ? 1.051 -4.865 16.334 1.00 95.75 84 THR A CA 1
ATOM 705 C C . THR A 1 84 ? 1.100 -3.718 15.324 1.00 95.75 84 THR A C 1
ATOM 707 O O . THR A 1 84 ? 1.642 -3.895 14.230 1.00 95.75 84 THR A O 1
ATOM 710 N N . VAL A 1 85 ? 0.602 -2.532 15.695 1.00 97.62 85 VAL A N 1
ATOM 711 C CA . VAL A 1 85 ? 0.694 -1.317 14.864 1.00 97.62 85 VAL A CA 1
ATOM 712 C C . VAL A 1 85 ? 2.148 -0.919 14.623 1.00 97.62 85 VAL A C 1
ATOM 714 O O . VAL A 1 85 ? 2.532 -0.672 13.480 1.00 97.62 85 VAL A O 1
ATOM 717 N N . ASP A 1 86 ? 2.967 -0.893 15.670 1.00 97.62 86 ASP A N 1
ATOM 718 C CA . ASP A 1 86 ? 4.375 -0.508 15.585 1.00 97.62 86 ASP A CA 1
ATOM 719 C C . ASP A 1 86 ? 5.172 -1.502 14.734 1.00 97.62 86 ASP A C 1
ATOM 721 O O . ASP A 1 86 ? 5.952 -1.104 13.868 1.00 97.62 86 ASP A O 1
ATOM 725 N N . GLY A 1 87 ? 4.920 -2.804 14.899 1.00 97.94 87 GLY A N 1
ATOM 726 C CA . GLY A 1 87 ? 5.528 -3.832 14.058 1.00 97.94 87 GLY A CA 1
ATOM 727 C C . GLY A 1 87 ? 5.139 -3.707 12.581 1.00 97.94 87 GLY A C 1
ATOM 728 O O . GLY A 1 87 ? 5.967 -3.959 11.705 1.00 97.94 87 GLY A O 1
ATOM 729 N N . HIS A 1 88 ? 3.898 -3.312 12.291 1.00 97.94 88 HIS A N 1
ATOM 730 C CA . HIS A 1 88 ? 3.425 -3.065 10.929 1.00 97.94 88 HIS A CA 1
ATOM 731 C C . HIS A 1 88 ? 4.104 -1.824 10.319 1.00 97.94 88 HIS A C 1
ATOM 733 O O . HIS A 1 88 ? 4.691 -1.909 9.237 1.00 97.94 88 HIS A O 1
ATOM 739 N N . LYS A 1 89 ? 4.152 -0.710 11.063 1.00 98.12 89 LYS A N 1
ATOM 740 C CA . LYS A 1 89 ? 4.879 0.518 10.690 1.00 98.12 89 LYS A CA 1
ATOM 741 C C . LYS A 1 89 ? 6.359 0.275 10.415 1.00 98.12 89 LYS A C 1
ATOM 743 O O . LYS A 1 89 ? 6.912 0.832 9.470 1.00 98.12 89 LYS A O 1
ATOM 748 N N . GLU A 1 90 ? 7.010 -0.574 11.201 1.00 98.06 90 GLU A N 1
ATOM 749 C CA . GLU A 1 90 ? 8.423 -0.884 10.991 1.00 98.06 90 GLU A CA 1
ATOM 750 C C . GLU A 1 90 ? 8.654 -1.649 9.681 1.00 98.06 90 GLU A C 1
ATOM 752 O O . GLU A 1 90 ? 9.582 -1.342 8.932 1.00 98.06 90 GLU A O 1
ATOM 757 N N . ARG A 1 91 ? 7.776 -2.598 9.331 1.00 97.25 91 ARG A N 1
ATOM 758 C CA . ARG A 1 91 ? 7.865 -3.305 8.041 1.00 97.25 91 ARG A CA 1
ATOM 759 C C . ARG A 1 91 ? 7.614 -2.368 6.862 1.00 97.25 91 ARG A C 1
ATOM 761 O O . ARG A 1 91 ? 8.318 -2.468 5.854 1.00 97.25 91 ARG A O 1
ATOM 768 N N . HIS A 1 92 ? 6.694 -1.415 7.008 1.00 98.06 92 HIS A N 1
ATOM 769 C CA . HIS A 1 92 ? 6.515 -0.333 6.039 1.00 98.06 92 HIS A CA 1
ATOM 770 C C . HIS A 1 92 ? 7.768 0.524 5.890 1.00 98.06 92 HIS A C 1
ATOM 772 O O . HIS A 1 92 ? 8.201 0.790 4.767 1.00 98.06 92 HIS A O 1
ATOM 778 N N . ARG A 1 93 ? 8.372 0.933 7.010 1.00 97.94 93 ARG A N 1
ATOM 779 C CA . ARG A 1 93 ? 9.599 1.733 7.028 1.00 97.94 93 ARG A CA 1
ATOM 780 C C . ARG A 1 93 ? 10.731 1.012 6.299 1.00 97.94 93 ARG A C 1
ATOM 782 O O . ARG A 1 93 ? 11.296 1.580 5.370 1.00 97.94 93 ARG A O 1
ATOM 789 N N . VAL A 1 94 ? 10.991 -0.255 6.630 1.00 97.19 94 VAL A N 1
ATOM 790 C CA . VAL A 1 94 ? 11.999 -1.087 5.945 1.00 97.19 94 VAL A CA 1
ATOM 791 C C . VAL A 1 94 ? 11.707 -1.183 4.445 1.00 97.19 94 VAL A C 1
ATOM 793 O O . VAL A 1 94 ? 12.616 -1.071 3.617 1.00 97.19 94 VAL A O 1
ATOM 796 N N . PHE A 1 95 ? 10.440 -1.348 4.055 1.00 96.44 95 PHE A N 1
ATOM 797 C CA . PHE A 1 95 ? 10.093 -1.396 2.639 1.00 96.44 95 PHE A CA 1
ATOM 798 C C . PHE A 1 95 ? 10.388 -0.075 1.915 1.00 96.44 95 PHE A C 1
ATOM 800 O O . PHE A 1 95 ? 11.043 -0.085 0.868 1.00 96.44 95 PHE A O 1
ATOM 807 N N . ARG A 1 96 ? 9.958 1.057 2.486 1.00 95.81 96 ARG A N 1
ATOM 808 C CA . ARG A 1 96 ? 10.153 2.400 1.917 1.00 95.81 96 ARG A CA 1
ATOM 809 C C . ARG A 1 96 ? 11.618 2.825 1.874 1.00 95.81 96 ARG A C 1
ATOM 811 O O . ARG A 1 96 ? 12.054 3.381 0.871 1.00 95.81 96 ARG A O 1
ATOM 818 N N . GLU A 1 97 ? 12.362 2.591 2.949 1.00 95.75 97 GLU A N 1
ATOM 819 C CA . GLU A 1 97 ? 13.694 3.175 3.151 1.00 95.75 97 GLU A CA 1
ATOM 820 C C . GLU A 1 97 ? 14.828 2.269 2.667 1.00 95.75 97 GLU A C 1
ATOM 822 O O . GLU A 1 97 ? 15.886 2.764 2.280 1.00 95.75 97 GLU A O 1
ATOM 827 N N . GLU A 1 98 ? 14.620 0.952 2.629 1.00 93.19 98 GLU A N 1
ATOM 828 C CA . GLU A 1 98 ? 15.684 0.002 2.288 1.00 93.19 98 GLU A CA 1
ATOM 829 C C . GLU A 1 98 ? 15.378 -0.757 0.996 1.00 93.19 98 GLU A C 1
ATOM 831 O O . GLU A 1 98 ? 16.187 -0.792 0.061 1.00 93.19 98 GLU A O 1
ATOM 836 N N . ILE A 1 99 ? 14.191 -1.360 0.914 1.00 93.38 99 ILE A N 1
ATOM 837 C CA . ILE A 1 99 ? 13.849 -2.281 -0.173 1.00 93.38 99 ILE A CA 1
ATOM 838 C C . ILE A 1 99 ? 13.575 -1.523 -1.480 1.00 93.38 99 ILE A C 1
ATOM 840 O O . ILE A 1 99 ? 14.152 -1.866 -2.519 1.00 93.38 99 ILE A O 1
ATOM 844 N N . MET A 1 100 ? 12.739 -0.482 -1.442 1.00 93.56 100 MET A N 1
ATOM 845 C CA . MET A 1 100 ? 12.383 0.312 -2.622 1.00 93.56 100 MET A CA 1
ATOM 846 C C . MET A 1 100 ? 13.608 0.985 -3.272 1.00 93.56 100 MET A C 1
ATOM 848 O O . MET A 1 100 ? 13.812 0.779 -4.475 1.00 93.56 100 MET A O 1
ATOM 852 N N . PRO A 1 101 ? 14.503 1.680 -2.538 1.00 93.94 101 PRO A N 1
ATOM 853 C CA . PRO A 1 101 ? 15.715 2.258 -3.123 1.00 93.94 101 PRO A CA 1
ATOM 854 C C . PRO A 1 101 ? 16.660 1.213 -3.726 1.00 93.94 101 PRO A C 1
ATOM 856 O O . PRO A 1 101 ? 17.265 1.450 -4.777 1.00 93.94 101 PRO A O 1
ATOM 859 N N . ARG A 1 102 ? 16.772 0.025 -3.109 1.00 91.94 102 ARG A N 1
ATOM 860 C CA . ARG A 1 102 ? 17.568 -1.081 -3.664 1.00 91.94 102 ARG A CA 1
ATOM 861 C C . ARG A 1 102 ? 17.002 -1.559 -4.997 1.00 91.94 102 ARG A C 1
ATOM 863 O O . ARG A 1 102 ? 17.756 -1.778 -5.944 1.00 91.94 102 ARG A O 1
ATOM 870 N N . PHE A 1 103 ? 15.684 -1.713 -5.092 1.00 90.69 103 PHE A N 1
ATOM 871 C CA . PHE A 1 103 ? 15.043 -2.112 -6.341 1.00 90.69 103 PHE A CA 1
ATOM 872 C C . PHE A 1 103 ? 15.157 -1.048 -7.422 1.00 90.69 103 PHE A C 1
ATOM 874 O O . PHE A 1 103 ? 15.444 -1.407 -8.562 1.00 90.69 103 PHE A O 1
ATOM 881 N N . HIS A 1 104 ? 15.021 0.232 -7.075 1.00 91.62 104 HIS A N 1
ATOM 882 C CA . HIS A 1 104 ? 15.255 1.328 -8.014 1.00 91.62 104 HIS A CA 1
ATOM 883 C C . HIS A 1 104 ? 16.648 1.244 -8.635 1.00 91.62 104 HIS A C 1
ATOM 885 O O . HIS A 1 104 ? 16.783 1.227 -9.859 1.00 91.62 104 HIS A O 1
ATOM 891 N N . ARG A 1 105 ? 17.679 1.105 -7.792 1.00 89.44 105 ARG A N 1
ATOM 892 C CA . ARG A 1 105 ? 19.073 0.992 -8.233 1.00 89.44 105 ARG A CA 1
ATOM 893 C C . ARG A 1 105 ? 19.271 -0.181 -9.189 1.00 89.44 105 ARG A C 1
ATOM 895 O O . ARG A 1 105 ? 19.849 0.004 -10.254 1.00 89.44 105 ARG A O 1
ATOM 902 N N . ASN A 1 106 ? 18.763 -1.358 -8.835 1.00 87.62 106 ASN A N 1
ATOM 903 C CA . ASN A 1 106 ? 18.894 -2.560 -9.658 1.00 87.62 106 ASN A CA 1
ATOM 904 C C . ASN A 1 106 ? 18.176 -2.421 -11.008 1.00 87.62 106 ASN A C 1
ATOM 906 O O . ASN A 1 106 ? 18.711 -2.834 -12.031 1.00 87.62 106 ASN A O 1
ATOM 910 N N . ILE A 1 107 ? 16.988 -1.813 -11.020 1.00 84.81 107 ILE A N 1
ATOM 911 C CA . ILE A 1 107 ? 16.222 -1.562 -12.246 1.00 84.81 107 ILE A CA 1
ATOM 912 C C . ILE A 1 107 ? 16.987 -0.604 -13.172 1.00 84.81 107 ILE A C 1
ATOM 914 O O . ILE A 1 107 ? 17.093 -0.854 -14.371 1.00 84.81 107 ILE A O 1
ATOM 918 N N . VAL A 1 108 ? 17.563 0.469 -12.622 1.00 84.31 108 VAL A N 1
ATOM 919 C CA . VAL A 1 108 ? 18.352 1.445 -13.389 1.00 84.31 108 VAL A CA 1
ATOM 920 C C . VAL A 1 108 ? 19.647 0.835 -13.936 1.00 84.31 108 VAL A C 1
ATOM 922 O O . VAL A 1 108 ? 19.984 1.096 -15.092 1.00 84.31 108 VAL A O 1
ATOM 925 N N . LEU A 1 109 ? 20.363 0.040 -13.132 1.00 82.75 109 LEU A N 1
ATOM 926 C CA . LEU A 1 109 ? 21.596 -0.635 -13.553 1.00 82.75 109 LEU A CA 1
ATOM 927 C C . LEU A 1 109 ? 21.326 -1.676 -14.641 1.00 82.75 109 LEU A C 1
ATOM 929 O O . LEU A 1 109 ? 21.970 -1.621 -15.685 1.00 82.75 109 LEU A O 1
ATOM 933 N N . GLY A 1 110 ? 20.310 -2.526 -14.457 1.00 79.06 110 GLY A N 1
ATOM 934 C CA . GLY A 1 110 ? 19.951 -3.545 -15.444 1.00 79.06 110 GLY A CA 1
ATOM 935 C C . GLY A 1 110 ? 19.665 -2.945 -16.822 1.00 79.06 110 GLY A C 1
ATOM 936 O O . GLY A 1 110 ? 20.158 -3.440 -17.825 1.00 79.06 110 GLY A O 1
ATOM 937 N N . ILE A 1 111 ? 18.968 -1.804 -16.898 1.00 71.88 111 ILE A N 1
ATOM 938 C CA . ILE A 1 111 ? 18.741 -1.133 -18.191 1.00 71.88 111 ILE A CA 1
ATOM 939 C C . ILE A 1 111 ? 20.031 -0.555 -18.787 1.00 71.88 111 ILE A C 1
ATOM 941 O O . ILE A 1 111 ? 20.214 -0.621 -20.003 1.00 71.88 111 ILE A O 1
ATOM 945 N N . ALA A 1 112 ? 20.920 0.015 -17.967 1.00 71.94 112 ALA A N 1
ATOM 946 C CA . ALA A 1 112 ? 22.198 0.543 -18.450 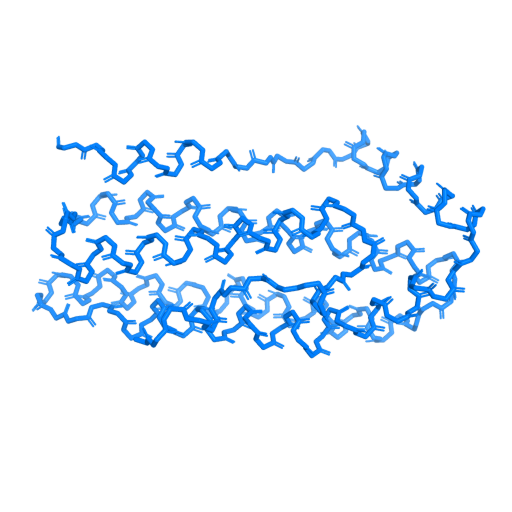1.00 71.94 112 ALA A CA 1
ATOM 947 C C . ALA A 1 112 ? 23.084 -0.559 -19.060 1.00 71.94 112 ALA A C 1
ATOM 949 O O . ALA A 1 112 ? 23.780 -0.309 -20.042 1.00 71.94 112 ALA A O 1
ATOM 950 N N . GLU A 1 113 ? 23.003 -1.770 -18.512 1.00 76.19 113 GLU A N 1
ATOM 951 C CA . GLU A 1 113 ? 23.756 -2.954 -18.940 1.00 76.19 113 GLU A CA 1
ATOM 952 C C . GLU A 1 113 ? 23.010 -3.798 -19.996 1.00 76.19 113 GLU A C 1
ATOM 954 O O . GLU A 1 113 ? 23.523 -4.814 -20.452 1.00 76.19 113 GLU A O 1
ATOM 959 N N . GLN A 1 114 ? 21.826 -3.353 -20.443 1.00 67.38 114 GLN A N 1
ATOM 960 C CA . GLN A 1 114 ? 20.920 -4.088 -21.344 1.00 67.38 114 GLN A CA 1
ATOM 961 C C . GLN A 1 114 ? 20.477 -5.467 -20.812 1.00 67.38 114 GLN A C 1
ATOM 963 O O . GLN A 1 114 ? 20.117 -6.360 -21.580 1.00 67.38 114 GLN A O 1
ATOM 968 N N . GLU A 1 115 ? 20.456 -5.626 -19.492 1.00 68.75 115 GLU A N 1
ATOM 969 C CA . GLU A 1 115 ? 19.975 -6.808 -18.785 1.00 68.75 115 GLU A CA 1
ATOM 970 C C . GLU A 1 115 ? 18.475 -6.719 -18.433 1.00 68.75 115 GLU A C 1
ATOM 972 O O . GLU A 1 115 ? 17.852 -5.651 -18.426 1.00 68.75 115 GLU A O 1
ATOM 977 N N . ASP A 1 116 ? 17.863 -7.868 -18.118 1.00 66.00 116 ASP A N 1
ATOM 978 C CA . ASP A 1 116 ? 16.455 -7.942 -17.707 1.00 66.00 116 ASP A CA 1
ATOM 979 C C . ASP A 1 116 ? 16.264 -7.350 -16.296 1.00 66.00 116 ASP A C 1
ATOM 981 O O . ASP A 1 116 ? 16.416 -8.028 -15.278 1.00 66.00 116 ASP A O 1
ATOM 985 N N . ALA A 1 117 ? 15.844 -6.083 -16.229 1.00 68.25 117 ALA A N 1
ATOM 986 C CA . ALA A 1 117 ? 15.444 -5.403 -14.991 1.00 68.25 117 ALA A CA 1
ATOM 987 C C . ALA A 1 117 ? 14.218 -6.040 -14.287 1.00 68.25 117 ALA A C 1
ATOM 989 O O . ALA A 1 117 ? 13.834 -5.638 -13.182 1.00 68.25 117 ALA A O 1
ATOM 990 N N . GLY A 1 118 ? 13.588 -7.051 -14.893 1.00 73.00 118 GLY A N 1
ATOM 991 C CA . GLY A 1 118 ? 12.390 -7.707 -14.390 1.00 73.00 118 GLY A CA 1
ATOM 992 C C . GLY A 1 118 ? 12.536 -8.376 -13.017 1.00 73.00 118 GLY A C 1
ATOM 993 O O . GLY A 1 118 ? 11.547 -8.507 -12.290 1.00 73.00 118 GLY A O 1
ATOM 994 N N . GLY A 1 119 ? 13.747 -8.760 -12.600 1.00 82.00 119 GLY A N 1
ATOM 995 C CA . GLY A 1 119 ? 13.973 -9.394 -11.292 1.00 82.00 119 GLY A CA 1
ATOM 996 C C . GLY A 1 119 ? 13.530 -8.527 -10.104 1.00 82.00 119 GLY A C 1
ATOM 997 O O . GLY A 1 119 ? 12.917 -9.020 -9.149 1.00 82.00 119 GLY A O 1
ATOM 998 N N . SER A 1 120 ? 13.773 -7.220 -10.180 1.00 86.62 120 SER A N 1
ATOM 999 C CA . SER A 1 120 ? 13.409 -6.274 -9.123 1.00 86.62 120 SER A CA 1
ATOM 1000 C C . SER A 1 120 ? 11.923 -5.933 -9.124 1.00 86.62 120 SER A C 1
ATOM 1002 O O . SER A 1 120 ? 11.309 -5.964 -8.060 1.00 86.62 120 SER A O 1
ATOM 1004 N N . LEU A 1 121 ? 11.307 -5.721 -10.292 1.00 87.38 121 LEU A N 1
ATOM 1005 C CA . LEU A 1 121 ? 9.857 -5.504 -10.382 1.00 87.38 121 LEU A CA 1
ATOM 1006 C C . LEU A 1 121 ? 9.069 -6.729 -9.880 1.00 87.38 121 LEU A C 1
ATOM 1008 O O . LEU A 1 121 ? 8.079 -6.593 -9.167 1.00 87.38 121 LEU A O 1
ATOM 1012 N N . ASN A 1 122 ? 9.563 -7.938 -10.161 1.00 87.69 122 ASN A N 1
ATOM 1013 C CA . ASN A 1 122 ? 9.027 -9.176 -9.598 1.00 87.69 122 ASN A CA 1
ATOM 1014 C C . ASN A 1 122 ? 9.134 -9.227 -8.062 1.00 87.69 122 ASN A C 1
ATOM 1016 O O . ASN A 1 122 ? 8.252 -9.742 -7.379 1.00 87.69 122 ASN A O 1
ATOM 1020 N N . SER A 1 123 ? 10.221 -8.703 -7.503 1.00 90.12 123 SER A N 1
ATOM 1021 C CA . SER A 1 123 ? 10.411 -8.673 -6.053 1.00 90.12 123 SER A CA 1
ATOM 1022 C C . SER A 1 123 ? 9.466 -7.669 -5.380 1.00 90.12 123 SER A C 1
ATOM 1024 O O . SER A 1 123 ? 8.894 -7.994 -4.342 1.00 90.12 123 SER A O 1
ATOM 1026 N N . ILE A 1 124 ? 9.218 -6.517 -6.017 1.00 92.50 124 ILE A N 1
ATOM 1027 C CA . ILE A 1 124 ? 8.188 -5.549 -5.600 1.00 92.50 124 ILE A CA 1
ATOM 1028 C C . ILE A 1 124 ? 6.798 -6.196 -5.628 1.00 92.50 124 ILE A C 1
ATOM 1030 O O . ILE A 1 124 ? 6.075 -6.146 -4.637 1.00 92.50 124 ILE A O 1
ATOM 1034 N N . ALA A 1 125 ? 6.447 -6.861 -6.733 1.00 91.88 125 ALA A N 1
ATOM 1035 C CA . ALA A 1 125 ? 5.186 -7.589 -6.878 1.00 91.88 125 ALA A CA 1
ATOM 1036 C C . ALA A 1 125 ? 4.964 -8.599 -5.741 1.00 91.88 125 ALA A C 1
ATOM 1038 O O . ALA A 1 125 ? 3.894 -8.652 -5.138 1.00 91.88 125 ALA A O 1
ATOM 1039 N N . LYS A 1 126 ? 5.991 -9.398 -5.430 1.00 91.69 126 LYS A N 1
ATOM 1040 C CA . LYS A 1 126 ? 5.936 -10.387 -4.347 1.00 91.69 126 LYS A CA 1
ATOM 1041 C C . LYS A 1 126 ? 5.769 -9.745 -2.977 1.00 91.69 126 LYS A C 1
ATOM 1043 O O . LYS A 1 126 ? 5.056 -10.316 -2.159 1.00 91.69 126 LYS A O 1
ATOM 1048 N N . TRP A 1 127 ? 6.428 -8.614 -2.722 1.00 94.94 127 TRP A N 1
ATOM 1049 C CA . TRP A 1 127 ? 6.271 -7.897 -1.459 1.00 94.94 127 TRP A CA 1
ATOM 1050 C C . TRP A 1 127 ? 4.812 -7.477 -1.270 1.00 94.94 127 TRP A C 1
ATOM 1052 O O . TRP A 1 127 ? 4.194 -7.932 -0.317 1.00 94.94 127 TRP A O 1
ATOM 1062 N N . TRP A 1 128 ? 4.230 -6.769 -2.244 1.00 95.62 128 TRP A N 1
ATOM 1063 C CA . TRP A 1 128 ? 2.837 -6.310 -2.184 1.00 95.62 128 TRP A CA 1
ATOM 1064 C C . TRP A 1 128 ? 1.838 -7.444 -1.984 1.00 95.62 128 TRP A C 1
ATOM 1066 O O . TRP A 1 128 ? 0.992 -7.388 -1.101 1.00 95.62 128 TRP A O 1
ATOM 1076 N N . VAL A 1 129 ? 1.950 -8.513 -2.776 1.00 93.62 129 VAL A N 1
ATOM 1077 C CA . VAL A 1 129 ? 1.026 -9.651 -2.666 1.00 93.62 129 VAL A CA 1
ATOM 1078 C C . VAL A 1 129 ? 1.139 -10.337 -1.305 1.00 93.62 129 VAL A C 1
ATOM 1080 O O . VAL A 1 129 ? 0.130 -10.780 -0.763 1.00 93.62 129 VAL A O 1
ATOM 1083 N N . ASN A 1 130 ? 2.350 -10.463 -0.759 1.00 93.69 130 ASN A N 1
ATOM 1084 C CA . ASN A 1 130 ? 2.550 -11.090 0.544 1.00 93.69 130 ASN A CA 1
ATOM 1085 C C . ASN A 1 130 ? 2.094 -10.192 1.692 1.00 93.69 130 ASN A C 1
ATOM 1087 O O . ASN A 1 130 ? 1.491 -10.718 2.620 1.00 93.69 130 ASN A O 1
ATOM 1091 N N . HIS A 1 131 ? 2.375 -8.894 1.614 1.00 95.94 131 HIS A N 1
ATOM 1092 C CA . HIS A 1 131 ? 1.970 -7.893 2.592 1.00 95.94 131 HIS A CA 1
ATOM 1093 C C . HIS A 1 131 ? 0.441 -7.862 2.710 1.00 95.94 131 HIS A C 1
ATOM 1095 O O . HIS A 1 131 ? -0.076 -8.288 3.740 1.00 95.94 131 HIS A O 1
ATOM 1101 N N . ILE A 1 132 ? -0.269 -7.649 1.593 1.00 96.50 132 ILE A N 1
ATOM 1102 C CA . ILE A 1 132 ? -1.742 -7.661 1.557 1.00 96.50 132 ILE A CA 1
ATOM 1103 C C . ILE A 1 132 ? -2.318 -8.964 2.110 1.00 96.50 132 ILE A C 1
ATOM 1105 O O . ILE A 1 132 ? -3.261 -8.960 2.890 1.00 96.50 132 ILE A O 1
ATOM 1109 N N . ARG A 1 133 ? -1.761 -10.118 1.722 1.00 94.06 133 ARG A N 1
ATOM 1110 C CA . ARG A 1 133 ? -2.301 -11.429 2.126 1.00 94.06 133 ARG A CA 1
ATOM 1111 C C . ARG A 1 133 ? -2.042 -11.803 3.578 1.00 94.06 133 ARG A C 1
ATOM 1113 O O . ARG A 1 133 ? -2.726 -12.697 4.077 1.00 94.06 133 ARG A O 1
ATOM 1120 N N . LYS A 1 134 ? -1.006 -11.245 4.198 1.00 91.56 134 LYS A N 1
ATOM 1121 C CA . LYS A 1 134 ? -0.536 -11.695 5.511 1.00 91.56 134 LYS A CA 1
ATOM 1122 C C . LYS A 1 134 ? -0.706 -10.629 6.569 1.00 91.56 134 LYS A C 1
ATOM 1124 O O . LYS A 1 134 ? -1.210 -10.948 7.630 1.00 91.56 134 LYS A O 1
ATOM 1129 N N . GLU A 1 135 ? -0.272 -9.415 6.280 1.00 95.62 135 GLU A N 1
ATOM 1130 C CA . GLU A 1 135 ? -0.205 -8.331 7.249 1.00 95.62 135 GLU A CA 1
ATOM 1131 C C . GLU A 1 135 ? -1.519 -7.555 7.259 1.00 95.62 135 GLU A C 1
ATOM 1133 O O . GLU A 1 135 ? -2.134 -7.405 8.312 1.00 95.62 135 GLU A O 1
ATOM 1138 N N . ASP A 1 136 ? -2.019 -7.165 6.088 1.00 98.06 136 ASP A N 1
ATOM 1139 C CA . ASP A 1 136 ? -3.214 -6.321 6.005 1.00 98.06 136 ASP A CA 1
ATOM 1140 C C . ASP A 1 136 ? -4.470 -7.093 6.417 1.00 98.06 136 ASP A C 1
ATOM 1142 O O . ASP A 1 136 ? -5.400 -6.567 7.037 1.00 98.06 136 ASP A O 1
ATOM 1146 N N . MET A 1 137 ? -4.465 -8.405 6.155 1.00 96.31 137 MET A N 1
ATOM 1147 C CA . MET A 1 137 ? -5.537 -9.294 6.589 1.00 96.31 137 MET A CA 1
ATOM 1148 C C . MET A 1 137 ? -5.669 -9.391 8.114 1.00 96.31 137 MET A C 1
ATOM 1150 O O . MET A 1 137 ? -6.738 -9.783 8.589 1.00 96.31 137 MET A O 1
ATOM 1154 N N . ASP A 1 138 ? -4.636 -9.054 8.892 1.00 93.88 138 ASP A N 1
ATOM 1155 C CA . ASP A 1 138 ? -4.722 -9.110 10.352 1.00 93.88 138 ASP A CA 1
ATOM 1156 C C . ASP A 1 138 ? -5.658 -8.025 10.894 1.00 93.88 138 ASP A C 1
ATOM 1158 O O . ASP A 1 138 ? -6.532 -8.325 11.713 1.00 93.88 138 ASP A O 1
ATOM 1162 N N . TYR A 1 139 ? -5.550 -6.785 10.407 1.00 96.25 139 TYR A N 1
ATOM 1163 C CA . TYR A 1 139 ? -6.504 -5.738 10.783 1.00 96.25 139 TYR A CA 1
ATOM 1164 C C . TYR A 1 139 ? -7.821 -5.844 10.005 1.00 96.25 139 TYR A C 1
ATOM 1166 O O . TYR A 1 139 ? -8.859 -5.449 10.535 1.00 96.25 139 TYR A O 1
ATOM 1174 N N . ALA A 1 140 ? -7.828 -6.432 8.800 1.00 97.00 140 ALA A N 1
ATOM 1175 C CA . ALA A 1 140 ? -9.060 -6.685 8.048 1.00 97.00 140 ALA A CA 1
ATOM 1176 C C . ALA A 1 140 ? -10.082 -7.478 8.870 1.00 97.00 140 ALA A C 1
ATOM 1178 O O . ALA A 1 140 ? -11.252 -7.106 8.916 1.00 97.00 140 ALA A O 1
ATOM 1179 N N . ARG A 1 141 ? -9.637 -8.526 9.581 1.00 94.56 141 ARG A N 1
ATOM 1180 C CA . ARG A 1 141 ? -10.506 -9.338 10.453 1.00 94.56 141 ARG A CA 1
ATOM 1181 C C . ARG A 1 141 ? -11.133 -8.517 11.577 1.00 94.56 141 ARG A C 1
ATOM 1183 O O . ARG A 1 141 ? -12.303 -8.716 11.901 1.00 94.56 141 ARG A O 1
ATOM 1190 N N . LEU A 1 142 ? -10.377 -7.583 12.161 1.00 94.88 142 LEU A N 1
ATOM 1191 C CA . LEU A 1 142 ? -10.927 -6.667 13.159 1.00 94.88 142 LEU A CA 1
ATOM 1192 C C . LEU A 1 142 ? -12.006 -5.787 12.520 1.00 94.88 142 LEU A C 1
ATOM 1194 O O . LEU A 1 142 ? -13.119 -5.734 13.036 1.00 94.88 142 LEU A O 1
ATOM 1198 N N . ILE A 1 143 ? -11.709 -5.153 11.381 1.00 96.31 143 ILE A N 1
ATOM 1199 C CA . ILE A 1 143 ? -12.649 -4.269 10.671 1.00 96.31 143 ILE A CA 1
ATOM 1200 C C . ILE A 1 143 ? -13.926 -5.014 10.255 1.00 96.31 143 ILE A C 1
ATOM 1202 O O . ILE A 1 143 ? -15.029 -4.471 10.370 1.00 96.31 143 ILE A O 1
ATOM 1206 N N . GLU A 1 144 ? -13.794 -6.259 9.800 1.00 96.00 144 GLU A N 1
ATOM 1207 C CA . GLU A 1 144 ? -14.918 -7.118 9.435 1.00 96.00 144 GLU A CA 1
ATOM 1208 C C . GLU A 1 144 ? -15.877 -7.324 10.613 1.00 96.00 144 GLU A C 1
ATOM 1210 O O . GLU A 1 144 ? -17.092 -7.218 10.436 1.00 96.00 144 GLU A O 1
ATOM 1215 N N . SER A 1 145 ? -15.329 -7.539 11.816 1.00 95.19 145 SER A N 1
ATOM 1216 C CA . SER A 1 145 ? -16.096 -7.776 13.046 1.00 95.19 145 SER A CA 1
ATOM 1217 C C . SER A 1 145 ? -16.763 -6.531 13.644 1.00 95.19 145 SER A C 1
ATOM 1219 O O . SER A 1 145 ? -17.592 -6.661 14.546 1.00 95.19 145 SER A O 1
ATOM 1221 N N . LEU A 1 146 ? -16.447 -5.334 13.139 1.00 95.50 146 LEU A N 1
ATOM 1222 C CA . LEU A 1 146 ? -17.060 -4.092 13.606 1.00 95.50 146 LEU A CA 1
ATOM 1223 C C . LEU A 1 146 ? -18.540 -4.015 13.242 1.00 95.50 146 LEU A C 1
ATOM 1225 O O . LEU A 1 146 ? -18.954 -4.314 12.116 1.00 95.50 146 LEU A O 1
ATOM 1229 N N . THR A 1 147 ? -19.329 -3.479 14.169 1.00 96.00 147 THR A N 1
ATOM 1230 C CA . THR A 1 147 ? -20.704 -3.066 13.894 1.00 96.00 147 THR A CA 1
ATOM 1231 C C . THR A 1 147 ? -20.740 -1.930 12.868 1.00 96.00 147 THR A C 1
ATOM 1233 O O . THR A 1 147 ? -19.779 -1.175 12.698 1.00 96.00 147 THR A O 1
ATOM 1236 N N . ALA A 1 148 ? -21.891 -1.736 12.215 1.00 94.62 148 ALA A N 1
ATOM 1237 C CA . ALA A 1 148 ? -22.080 -0.634 11.267 1.00 94.62 148 ALA A CA 1
ATOM 1238 C C . ALA A 1 148 ? -21.745 0.738 11.884 1.00 94.62 148 ALA A C 1
ATOM 1240 O O . ALA A 1 148 ? -21.100 1.566 11.245 1.00 94.62 148 ALA A O 1
ATOM 1241 N N . ARG A 1 149 ? -22.115 0.947 13.155 1.00 94.81 149 ARG A N 1
ATOM 1242 C CA . ARG A 1 149 ? -21.860 2.194 13.886 1.00 94.81 149 ARG A CA 1
ATOM 1243 C C . ARG A 1 149 ? -20.373 2.413 14.177 1.00 94.81 149 ARG A C 1
ATOM 1245 O O . ARG A 1 149 ? -19.887 3.536 14.077 1.00 94.81 149 ARG A O 1
ATOM 1252 N N . GLU A 1 150 ? -19.644 1.365 14.549 1.00 95.12 150 GLU A N 1
ATOM 1253 C CA . GLU A 1 150 ? -18.193 1.451 14.767 1.00 95.12 150 GLU A CA 1
ATOM 1254 C C . GLU A 1 150 ? -17.456 1.728 13.458 1.00 95.12 150 GLU A C 1
ATOM 1256 O O . GLU A 1 150 ? -16.561 2.574 13.424 1.00 95.12 150 GLU A O 1
ATOM 1261 N N . ARG A 1 151 ? -17.883 1.081 12.368 1.00 94.44 151 ARG A N 1
ATOM 1262 C CA . ARG A 1 151 ? -17.306 1.281 11.037 1.00 94.44 151 ARG A CA 1
ATOM 1263 C C . ARG A 1 151 ? -17.558 2.701 10.515 1.00 94.44 151 ARG A C 1
ATOM 1265 O O . ARG A 1 151 ? -16.640 3.333 9.998 1.00 94.44 151 ARG A O 1
ATOM 1272 N N . GLU A 1 152 ? -18.759 3.240 10.724 1.00 94.56 152 GLU A N 1
ATOM 1273 C CA . GLU A 1 152 ? -19.085 4.642 10.430 1.00 94.56 152 GLU A CA 1
ATOM 1274 C C . GLU A 1 152 ? -18.207 5.608 11.242 1.00 94.56 152 GLU A C 1
ATOM 1276 O O . GLU A 1 152 ? -17.611 6.532 10.687 1.00 94.56 152 GLU A O 1
ATOM 1281 N N . LYS A 1 153 ? -18.052 5.368 12.551 1.00 95.56 153 LYS A N 1
ATOM 1282 C CA . LYS A 1 153 ? -17.202 6.196 13.421 1.00 95.56 153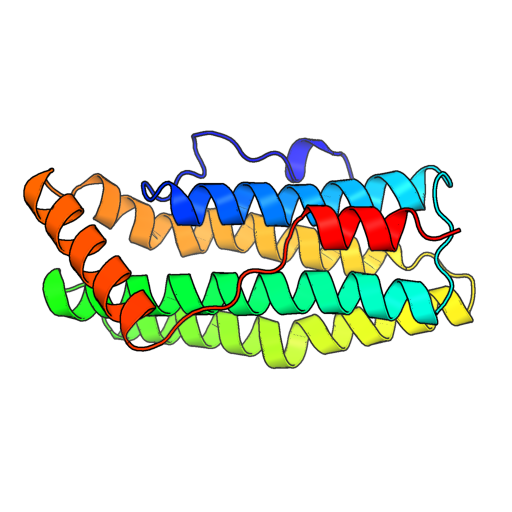 LYS A CA 1
ATOM 1283 C C . LYS A 1 153 ? -15.735 6.179 12.977 1.00 95.56 153 LYS A C 1
ATOM 1285 O O . LYS A 1 153 ? -15.094 7.233 12.977 1.00 95.56 153 LYS A O 1
ATOM 1290 N N . LEU A 1 154 ? -15.209 5.011 12.600 1.00 95.94 154 LEU A N 1
ATOM 1291 C CA . LEU A 1 154 ? -13.867 4.878 12.032 1.00 95.94 154 LEU A CA 1
ATOM 1292 C C . LEU A 1 154 ? -13.745 5.704 10.746 1.00 95.94 154 LEU A C 1
ATOM 1294 O O . LEU A 1 154 ? -12.817 6.499 10.619 1.00 95.94 154 LEU A O 1
ATOM 1298 N N . HIS A 1 155 ? -14.713 5.585 9.834 1.00 94.81 155 HIS A N 1
ATOM 1299 C CA . HIS A 1 155 ? -14.716 6.320 8.571 1.00 94.81 155 HIS A CA 1
ATOM 1300 C C . HIS A 1 155 ? -14.697 7.842 8.774 1.00 94.81 155 HIS A C 1
ATOM 1302 O O . HIS A 1 155 ? -13.885 8.538 8.169 1.00 94.81 155 HIS A O 1
ATOM 1308 N N . LEU A 1 156 ? -15.525 8.364 9.684 1.00 95.81 156 LEU A N 1
ATOM 1309 C CA . LEU A 1 156 ? -15.552 9.794 10.007 1.00 95.81 156 LEU A CA 1
ATOM 1310 C C . LEU A 1 156 ? -14.222 10.296 10.585 1.00 95.81 156 LEU A C 1
ATOM 1312 O O . LEU A 1 156 ? -13.808 11.418 10.294 1.00 95.81 156 LEU A O 1
ATOM 1316 N N . LYS A 1 157 ? -13.535 9.476 11.388 1.00 96.19 157 LYS A N 1
ATOM 1317 C CA . LYS A 1 157 ? -12.208 9.812 11.925 1.00 96.19 157 LYS A CA 1
ATOM 1318 C C . LYS A 1 157 ? -11.129 9.814 10.848 1.00 96.19 157 LYS A C 1
ATOM 1320 O O . LYS A 1 157 ? -10.299 10.715 10.857 1.00 96.19 157 LYS A O 1
ATOM 1325 N N . VAL A 1 158 ? -11.176 8.870 9.909 1.00 95.62 158 VAL A N 1
ATOM 1326 C CA . VAL A 1 158 ? -10.277 8.859 8.744 1.00 95.62 158 VAL A CA 1
ATOM 1327 C C . VAL A 1 158 ? -10.510 10.092 7.872 1.00 95.62 158 VAL A C 1
ATOM 1329 O O . VAL A 1 158 ? -9.559 10.763 7.494 1.00 95.62 158 VAL A O 1
ATOM 1332 N N . ILE A 1 159 ? -11.768 10.460 7.604 1.00 95.25 159 ILE A N 1
ATOM 1333 C CA . ILE A 1 159 ? -12.076 11.697 6.870 1.00 95.25 159 ILE A CA 1
ATOM 1334 C C . ILE A 1 159 ? -11.520 12.916 7.611 1.00 95.25 159 ILE A C 1
ATOM 1336 O O . ILE A 1 159 ? -10.893 13.771 6.992 1.00 95.25 159 ILE A O 1
ATOM 1340 N N . ARG A 1 160 ? -11.725 13.003 8.932 1.00 96.19 160 ARG A N 1
ATOM 1341 C CA . ARG A 1 160 ? -11.196 14.115 9.730 1.00 96.19 160 ARG A CA 1
ATOM 1342 C C . ARG A 1 160 ? -9.670 14.192 9.652 1.00 96.19 160 ARG A C 1
ATOM 1344 O O . ARG A 1 160 ? -9.159 15.275 9.392 1.00 96.19 160 ARG A O 1
ATOM 1351 N N . SER A 1 161 ? -8.962 13.073 9.813 1.00 95.12 161 SER A N 1
ATOM 1352 C CA . SER A 1 161 ? -7.496 13.076 9.741 1.00 95.12 161 SER A CA 1
ATOM 1353 C C . SER A 1 161 ? -6.984 13.467 8.353 1.00 95.12 161 SER A C 1
ATOM 1355 O O . SER A 1 161 ? -5.957 14.125 8.245 1.00 95.12 161 SER A O 1
ATOM 1357 N N . LEU A 1 162 ? -7.713 13.132 7.285 1.00 93.81 162 LEU A N 1
ATOM 1358 C CA . LEU A 1 162 ? -7.392 13.563 5.921 1.00 93.81 162 LEU A CA 1
ATOM 1359 C C . LEU A 1 162 ? -7.674 15.050 5.660 1.00 93.81 162 LEU A C 1
ATOM 1361 O O . LEU A 1 162 ? -7.049 15.637 4.782 1.00 93.81 162 LEU A O 1
ATOM 1365 N N . ILE A 1 163 ? -8.610 15.661 6.389 1.00 94.31 163 ILE A N 1
ATOM 1366 C CA . ILE A 1 163 ? -8.845 17.112 6.333 1.00 94.31 163 ILE A CA 1
ATOM 1367 C C . ILE A 1 163 ? -7.722 17.860 7.060 1.00 94.31 163 ILE A C 1
ATOM 1369 O O . ILE A 1 163 ? -7.266 18.893 6.576 1.00 94.31 163 ILE A O 1
ATOM 1373 N N . GLU A 1 164 ? -7.297 17.349 8.215 1.00 93.75 164 GLU A N 1
ATOM 1374 C CA . GLU A 1 164 ? -6.254 17.957 9.050 1.00 93.75 164 GLU A CA 1
ATOM 1375 C C . GLU A 1 164 ? -4.864 17.802 8.420 1.00 93.75 164 GLU A C 1
ATOM 1377 O O . GLU A 1 164 ? -4.109 18.769 8.334 1.00 93.75 164 GLU A O 1
ATOM 1382 N N . GLU A 1 165 ? -4.556 16.610 7.912 1.00 92.75 165 GLU A N 1
ATOM 1383 C CA . GLU A 1 165 ? -3.281 16.282 7.277 1.00 92.75 165 GLU A CA 1
ATOM 1384 C C . GLU A 1 165 ? -3.535 15.593 5.928 1.00 92.75 165 GLU A C 1
ATOM 1386 O O . GLU A 1 165 ? -3.623 14.368 5.856 1.00 92.75 165 GLU A O 1
ATOM 1391 N N . PRO A 1 166 ? -3.681 16.329 4.819 1.00 90.19 166 PRO A N 1
ATOM 1392 C CA . PRO A 1 166 ? -4.013 15.721 3.534 1.00 90.19 166 PRO A CA 1
ATOM 1393 C C . PRO A 1 166 ? -2.948 14.740 3.030 1.00 90.19 166 PRO A C 1
ATOM 1395 O O . PRO A 1 166 ? -1.762 15.060 2.996 1.00 90.19 166 PRO A O 1
ATOM 1398 N N . ILE A 1 167 ? -3.387 13.576 2.542 1.00 86.69 167 ILE A N 1
ATOM 1399 C CA . ILE A 1 167 ? -2.544 12.664 1.758 1.00 86.69 167 ILE A CA 1
ATOM 1400 C C . ILE A 1 167 ? -2.760 12.982 0.280 1.00 86.69 167 ILE A C 1
ATOM 1402 O O . ILE A 1 167 ? -3.870 12.868 -0.245 1.00 86.69 167 ILE A O 1
ATOM 1406 N N . VAL A 1 168 ? -1.694 13.391 -0.405 1.00 78.38 168 VAL A N 1
ATOM 1407 C CA . VAL A 1 168 ? -1.712 13.562 -1.865 1.00 78.38 168 VAL A CA 1
ATOM 1408 C C . VAL A 1 168 ? -1.905 12.187 -2.499 1.00 78.38 168 VAL A C 1
ATOM 1410 O O . VAL A 1 168 ? -1.303 11.236 -2.032 1.00 78.38 168 VAL A O 1
ATOM 1413 N N . VAL A 1 169 ? -2.699 12.055 -3.562 1.00 71.19 169 VAL A N 1
ATOM 1414 C CA . VAL A 1 169 ? -2.867 10.778 -4.280 1.00 71.19 169 VAL A CA 1
ATOM 1415 C C . VAL A 1 169 ? -2.286 10.914 -5.682 1.00 71.19 169 VAL A C 1
ATOM 1417 O O . VAL A 1 169 ? -2.690 11.801 -6.434 1.00 71.19 169 VAL A O 1
ATOM 1420 N N . VAL A 1 170 ? -1.335 10.048 -6.047 1.00 73.94 170 VAL A N 1
ATOM 1421 C CA . VAL A 1 170 ? -0.849 9.951 -7.432 1.00 73.94 170 VAL A CA 1
ATOM 1422 C C . VAL A 1 170 ? -1.943 9.363 -8.320 1.00 73.94 170 VAL A C 1
ATOM 1424 O O . VAL A 1 170 ? -2.531 8.325 -8.009 1.00 73.94 170 VAL A O 1
ATOM 1427 N N . SER A 1 171 ? -2.205 10.016 -9.452 1.00 74.44 171 SER A N 1
ATOM 1428 C CA . SER A 1 171 ? -3.213 9.560 -10.405 1.00 74.44 171 SER A CA 1
ATOM 1429 C C . SER A 1 171 ? -2.705 8.373 -11.223 1.00 74.44 171 SER A C 1
ATOM 1431 O O . SER A 1 171 ? -1.634 8.429 -11.827 1.00 74.44 171 SER A O 1
ATOM 1433 N N . PHE A 1 172 ? -3.518 7.320 -11.342 1.00 77.62 172 PHE A N 1
ATOM 1434 C CA . PHE A 1 172 ? -3.250 6.218 -12.275 1.00 77.62 172 PHE A CA 1
ATOM 1435 C C . PHE A 1 172 ? -3.096 6.718 -13.723 1.00 77.62 172 PHE A C 1
ATOM 1437 O O . PHE A 1 172 ? -2.305 6.179 -14.495 1.00 77.62 172 PHE A O 1
ATOM 1444 N N . THR A 1 173 ? -3.798 7.794 -14.085 1.00 81.69 173 THR A N 1
ATOM 1445 C CA . THR A 1 173 ? -3.688 8.428 -15.403 1.00 81.69 173 THR A CA 1
ATOM 1446 C C . THR A 1 173 ? -2.307 9.043 -15.632 1.00 81.69 173 THR A C 1
ATOM 1448 O O . THR A 1 173 ? -1.778 8.939 -16.733 1.00 81.69 173 THR A O 1
ATOM 1451 N N . GLU A 1 174 ? -1.696 9.639 -14.602 1.00 83.69 174 GLU A N 1
ATOM 1452 C CA . GLU A 1 174 ? -0.335 10.198 -14.677 1.00 83.69 174 GLU A CA 1
ATOM 1453 C C . GLU A 1 174 ? 0.699 9.093 -14.936 1.00 83.69 174 GLU A C 1
ATOM 1455 O O . GLU A 1 174 ? 1.615 9.251 -15.747 1.00 83.69 174 GLU A O 1
ATOM 1460 N N . PHE A 1 175 ? 0.500 7.929 -14.313 1.00 84.81 175 PHE A N 1
ATOM 1461 C CA . PHE A 1 175 ? 1.321 6.751 -14.569 1.00 84.81 175 PHE A CA 1
ATOM 1462 C C . PHE A 1 175 ? 1.196 6.251 -16.008 1.00 84.81 175 PHE A C 1
ATOM 1464 O O . PHE A 1 175 ? 2.212 6.039 -16.669 1.00 84.81 175 PHE A O 1
ATOM 1471 N N . LEU A 1 176 ? -0.032 6.081 -16.509 1.00 84.62 176 LEU A N 1
ATOM 1472 C CA . LEU A 1 176 ? -0.247 5.644 -17.890 1.00 84.62 176 LEU A CA 1
ATOM 1473 C C . LEU A 1 176 ? 0.341 6.636 -18.894 1.00 84.62 176 LEU A C 1
ATOM 1475 O O . LEU A 1 176 ? 1.061 6.218 -19.795 1.00 84.62 176 LEU A O 1
ATOM 1479 N N . ALA A 1 177 ? 0.124 7.936 -18.688 1.00 86.50 177 ALA A N 1
ATOM 1480 C CA . ALA A 1 177 ? 0.699 8.973 -19.537 1.00 86.50 177 ALA A CA 1
ATOM 1481 C C . ALA A 1 177 ? 2.232 8.860 -19.600 1.00 86.50 177 ALA A C 1
ATOM 1483 O O . ALA A 1 177 ? 2.802 8.836 -20.685 1.00 86.50 177 ALA A O 1
ATOM 1484 N N . THR A 1 178 ? 2.896 8.671 -18.456 1.00 84.81 178 THR A N 1
ATOM 1485 C CA . THR A 1 178 ? 4.359 8.489 -18.393 1.00 84.81 178 THR A CA 1
ATOM 1486 C C . THR A 1 178 ? 4.827 7.220 -19.126 1.00 84.81 178 THR A C 1
ATOM 1488 O O . THR A 1 178 ? 5.902 7.194 -19.737 1.00 84.81 178 THR A O 1
ATOM 1491 N N . MET A 1 179 ? 4.025 6.152 -19.086 1.00 82.56 179 MET A N 1
ATOM 1492 C CA . MET A 1 179 ? 4.291 4.916 -19.829 1.00 82.56 179 MET A CA 1
ATOM 1493 C C . MET A 1 179 ? 4.118 5.094 -21.343 1.00 82.56 179 MET A C 1
ATOM 1495 O O . MET A 1 179 ? 4.824 4.422 -22.093 1.00 82.56 179 MET A O 1
ATOM 1499 N N . ASP A 1 180 ? 3.253 6.006 -21.781 1.00 83.50 180 ASP A N 1
ATOM 1500 C CA . ASP A 1 180 ? 2.919 6.245 -23.190 1.00 83.50 180 ASP A CA 1
ATOM 1501 C C . ASP A 1 180 ? 3.740 7.387 -23.836 1.00 83.50 180 ASP A C 1
ATOM 1503 O O . ASP A 1 180 ? 3.729 7.520 -25.057 1.00 83.50 180 ASP A O 1
ATOM 1507 N N . GLU A 1 181 ? 4.484 8.188 -23.055 1.00 76.62 181 GLU A N 1
ATOM 1508 C CA . GLU A 1 181 ? 5.390 9.249 -23.546 1.00 76.62 181 GLU A CA 1
ATOM 1509 C C . GLU A 1 181 ? 6.462 8.683 -24.506 1.00 76.62 181 GLU A C 1
ATOM 1511 O O . GLU A 1 181 ? 7.483 8.176 -24.051 1.00 76.62 181 GLU A O 1
ATOM 1516 N N . GLY A 1 182 ? 6.233 8.747 -25.824 1.00 59.31 182 GLY A N 1
ATOM 1517 C CA . GLY A 1 182 ? 7.136 8.267 -26.888 1.00 59.31 182 GLY A CA 1
ATOM 1518 C C . GLY A 1 182 ? 8.418 9.071 -27.035 1.00 59.31 182 GLY A C 1
ATOM 1519 O O . GLY A 1 182 ? 8.309 10.280 -27.330 1.00 59.31 182 GLY A O 1
#

Secondary structure (DSSP, 8-state):
--GGGG---GGG--S-HHHHHHHHHHHHHHHHHHHHHHTTS----HHHHHHHHHHHHHHHHHHHHHHHHHHHHHHHHH---HHHHHHHHHHHHHIIIIIHHHHHHHHHHHHHTT--THHHHHHHHHHHHHHIIIIIHHHHHHHHHS-HHHHHHHHHHHHHHHHHSPPP---HHHHHHHHH--

Sequence (182 aa):
MPTNALVWTPQLSVHLDYLDRQHRSILKLIDVWWTRTKSGEVRLNKTRLNKVFDLLNRFTQQHLELEERVLGLLAEQLGYPYDTVDGHKERHRVFREEIMPRFHRNIVLGIAEQEDAGGSLNSIAKWWVNHIRKEDMDYARLIESLTAREREKLHLKVIRSLIEEPIVVVSFTEFLATMDEG

pLDDT: mean 89.62, std 9.39, range [46.5, 98.12]